Protein AF-A0AA91GM92-F1 (afdb_monomer_lite)

Foldseek 3Di:
DDDPVVVVLVVVLVVLVVLLVVLVVLLVVLVPDPDDDPVSVVSNVVSVVSNVVSVVVNVVSVVVVVVVVVVVVVVVVD

Sequence (78 aa):
MKTPKVLAFQLVFSTVVSLTILSGGTSLWLASQPKLSEYQVRVLENSTATWQTGVGAIFGLLGSKATDLLETEEQENG

Secondary structure (DSSP, 8-state):
---HHHHHHHHHHHHHHHHHHHHHHHHHHHHTSSS--HHHHHHHHHHHHHHHHHHHHHHHHHHHHHHHHHHHHHHH--

Structure (mmCIF, N/CA/C/O backbone):
data_AF-A0AA91GM92-F1
#
_entry.id   AF-A0AA91GM92-F1
#
loop_
_atom_site.group_PDB
_atom_site.id
_atom_site.type_symbol
_atom_site.label_atom_id
_atom_site.label_alt_id
_atom_site.label_comp_id
_atom_site.label_asym_id
_atom_site.label_entity_id
_atom_site.label_seq_id
_atom_site.pdbx_PDB_ins_code
_atom_site.Cartn_x
_atom_site.Cartn_y
_atom_site.Cartn_z
_atom_site.occupancy
_atom_site.B_iso_or_equiv
_atom_site.auth_seq_id
_atom_site.auth_comp_id
_atom_site.auth_asym_id
_atom_site.auth_atom_id
_atom_site.pdbx_PDB_model_num
ATOM 1 N N . MET A 1 1 ? -27.821 -4.557 14.756 1.00 48.31 1 MET A N 1
ATOM 2 C CA . MET A 1 1 ? -27.425 -3.264 14.151 1.00 48.31 1 MET A CA 1
ATOM 3 C C . MET A 1 1 ? -25.931 -3.074 14.377 1.00 48.31 1 MET A C 1
ATOM 5 O O . MET A 1 1 ? -25.520 -3.096 15.526 1.00 48.31 1 MET A O 1
ATOM 9 N N . LYS A 1 2 ? -25.108 -2.967 13.323 1.00 50.34 2 LYS A N 1
ATOM 10 C CA . LYS A 1 2 ? -23.682 -2.620 13.487 1.00 50.34 2 LYS A CA 1
ATOM 11 C C . LYS A 1 2 ? -23.585 -1.143 13.879 1.00 50.34 2 LYS A C 1
ATOM 13 O O . LYS A 1 2 ? -24.304 -0.325 13.310 1.00 50.34 2 LYS A O 1
ATOM 18 N N . THR A 1 3 ? -22.727 -0.802 14.836 1.00 67.50 3 THR A N 1
ATOM 19 C CA . THR A 1 3 ? -22.522 0.594 15.244 1.00 67.50 3 THR A CA 1
ATOM 20 C C . THR A 1 3 ? -21.842 1.381 14.108 1.00 67.50 3 THR A C 1
ATOM 22 O O . THR A 1 3 ? -21.051 0.808 13.351 1.00 67.50 3 THR A O 1
ATOM 25 N N . PRO A 1 4 ? -22.120 2.688 13.948 1.00 74.44 4 PRO A N 1
ATOM 26 C CA . PRO A 1 4 ? -21.612 3.488 12.824 1.00 74.44 4 PRO A CA 1
ATOM 27 C C . PRO A 1 4 ? -20.076 3.495 12.720 1.00 74.44 4 PRO A C 1
ATOM 29 O O . PRO A 1 4 ? -19.531 3.493 11.617 1.00 74.44 4 PRO A O 1
ATOM 32 N N . LYS A 1 5 ? -19.368 3.396 13.854 1.00 72.44 5 LYS A N 1
ATOM 33 C CA . LYS A 1 5 ? -17.898 3.280 13.910 1.00 72.44 5 LYS A CA 1
ATOM 34 C C . LYS A 1 5 ? -17.371 1.995 13.257 1.00 72.44 5 LYS A C 1
ATOM 36 O O . LYS A 1 5 ? -16.354 2.028 12.569 1.00 72.44 5 LYS A O 1
ATOM 41 N N . VAL A 1 6 ? -18.072 0.870 13.423 1.00 77.19 6 VAL A N 1
ATOM 42 C CA . VAL A 1 6 ? -17.680 -0.417 12.821 1.00 77.19 6 VAL A CA 1
ATOM 43 C C . VAL A 1 6 ? -17.824 -0.370 11.302 1.00 77.19 6 VAL A C 1
ATOM 45 O O . VAL A 1 6 ? -16.948 -0.860 10.593 1.00 77.19 6 VAL A O 1
ATOM 48 N N . LEU A 1 7 ? -18.888 0.260 10.797 1.00 85.06 7 LEU A N 1
ATOM 49 C CA . LEU A 1 7 ? -19.105 0.428 9.358 1.00 85.06 7 LEU A CA 1
ATOM 50 C C . LEU A 1 7 ? -18.035 1.325 8.722 1.00 85.06 7 LEU A C 1
ATOM 52 O O . LEU A 1 7 ? -17.493 0.973 7.677 1.00 85.06 7 LEU A O 1
ATOM 56 N N . ALA A 1 8 ? -17.679 2.433 9.381 1.00 88.25 8 ALA A N 1
ATOM 57 C CA . ALA A 1 8 ? -16.619 3.324 8.915 1.00 88.25 8 ALA A CA 1
ATOM 58 C C . ALA A 1 8 ? -15.254 2.618 8.863 1.00 88.25 8 ALA A C 1
ATOM 60 O O . ALA A 1 8 ? -14.566 2.695 7.847 1.00 88.25 8 ALA A O 1
ATOM 61 N N . PHE A 1 9 ? -14.889 1.865 9.909 1.00 89.31 9 PHE A N 1
ATOM 62 C CA . PHE A 1 9 ? -13.651 1.083 9.900 1.00 89.31 9 PHE A CA 1
ATOM 63 C C . PHE A 1 9 ? -13.638 0.043 8.775 1.00 89.31 9 PHE A C 1
ATOM 65 O O . PHE A 1 9 ? -12.650 -0.054 8.058 1.00 89.31 9 PHE A O 1
ATOM 72 N N . GLN A 1 10 ? -14.726 -0.717 8.597 1.00 90.94 10 GLN A N 1
ATOM 73 C CA . GLN A 1 10 ? -14.816 -1.723 7.532 1.00 90.94 10 GLN A CA 1
ATOM 74 C C . GLN A 1 10 ? -14.636 -1.096 6.147 1.00 90.94 10 GLN A C 1
ATOM 76 O O . GLN A 1 10 ? -13.917 -1.653 5.320 1.00 90.94 10 GLN A O 1
ATOM 81 N N . LEU A 1 11 ? -15.237 0.074 5.914 1.00 93.81 11 LEU A N 1
ATOM 82 C CA . LEU A 1 11 ? -15.107 0.803 4.657 1.00 93.81 11 LEU A CA 1
ATOM 83 C C . LEU A 1 11 ? -13.669 1.281 4.418 1.00 93.81 11 LEU A C 1
ATOM 85 O O . LEU A 1 11 ? -13.114 1.028 3.348 1.00 93.81 11 LEU A O 1
ATOM 89 N N . VAL A 1 12 ? -13.052 1.932 5.410 1.00 93.38 12 VAL A N 1
ATOM 90 C CA . VAL A 1 12 ? -11.668 2.425 5.311 1.00 93.38 12 VAL A CA 1
ATOM 91 C C . VAL A 1 12 ? -10.708 1.259 5.109 1.00 93.38 12 VAL A C 1
ATOM 93 O O . VAL A 1 12 ? -9.925 1.267 4.165 1.00 93.38 12 VAL A O 1
ATOM 96 N N . PHE A 1 13 ? -10.820 0.220 5.934 1.00 93.62 13 PHE A N 1
ATOM 97 C CA . PHE A 1 13 ? -9.977 -0.964 5.846 1.00 93.62 13 PHE A CA 1
ATOM 98 C C . PHE A 1 13 ? -10.110 -1.652 4.483 1.00 93.62 13 PHE A C 1
ATOM 100 O O . PHE A 1 13 ? -9.107 -1.906 3.823 1.00 93.62 13 PHE A O 1
ATOM 107 N N . SER A 1 14 ? -11.339 -1.884 4.011 1.00 95.81 14 SER A N 1
ATOM 108 C CA . SER A 1 14 ? -11.584 -2.489 2.696 1.00 95.81 14 SER A CA 1
ATOM 109 C C . SER A 1 14 ? -11.027 -1.638 1.553 1.00 95.81 14 SER A C 1
ATOM 111 O O . SER A 1 14 ? -10.444 -2.183 0.614 1.00 95.81 14 SER A O 1
ATOM 113 N N . THR A 1 15 ? -11.140 -0.311 1.647 1.00 96.44 15 THR A N 1
ATOM 114 C CA . THR A 1 15 ? -10.580 0.616 0.655 1.00 96.44 15 THR A CA 1
ATOM 115 C C . THR A 1 15 ? -9.056 0.529 0.624 1.00 96.44 15 THR A C 1
ATOM 117 O O . THR A 1 15 ? -8.477 0.357 -0.448 1.00 96.44 15 THR A O 1
ATOM 120 N N . VAL A 1 16 ? -8.402 0.579 1.790 1.00 95.56 16 VAL A N 1
ATOM 121 C CA . VAL A 1 16 ? -6.940 0.469 1.901 1.00 95.56 16 VAL A CA 1
ATOM 122 C C . VAL A 1 16 ? -6.462 -0.877 1.356 1.00 95.56 16 VAL A C 1
ATOM 124 O O . VAL A 1 16 ? -5.539 -0.906 0.545 1.00 95.56 16 VAL A O 1
ATOM 127 N N . VAL A 1 17 ? -7.121 -1.983 1.717 1.00 97.19 17 VAL A N 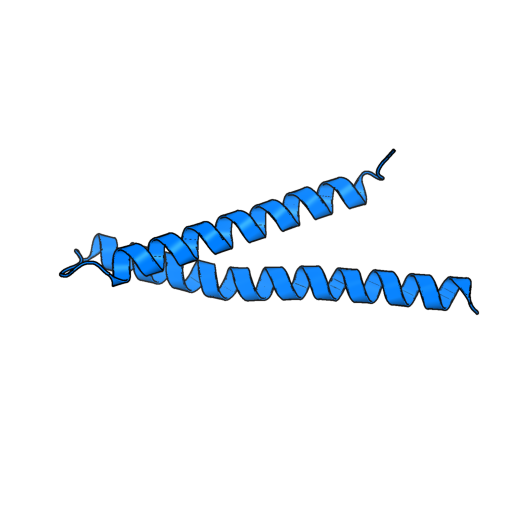1
ATOM 128 C CA . VAL A 1 17 ? -6.802 -3.322 1.195 1.00 97.19 17 VAL A CA 1
ATOM 129 C C . VAL A 1 17 ? -6.939 -3.368 -0.326 1.00 97.19 17 VAL A C 1
ATOM 131 O O . VAL A 1 17 ? -6.031 -3.842 -1.006 1.00 97.19 17 VAL A O 1
ATOM 134 N N . SER A 1 18 ? -8.031 -2.832 -0.872 1.00 97.62 18 SER A N 1
ATOM 135 C CA . SER A 1 18 ? -8.285 -2.843 -2.318 1.00 97.62 18 SER A CA 1
ATOM 136 C C . SER A 1 18 ? -7.230 -2.045 -3.084 1.00 97.62 18 SER A C 1
ATOM 138 O O . SER A 1 18 ? -6.658 -2.553 -4.046 1.00 97.62 18 SER A O 1
ATOM 140 N N . LEU A 1 19 ? -6.915 -0.826 -2.634 1.00 96.25 19 LEU A N 1
ATOM 141 C CA . LEU A 1 19 ? -5.882 0.014 -3.249 1.00 96.25 19 LEU A CA 1
ATOM 142 C C . LEU A 1 19 ? -4.492 -0.620 -3.145 1.00 96.25 19 LEU A C 1
ATOM 144 O O . LEU A 1 19 ? -3.711 -0.568 -4.097 1.00 96.25 19 LEU A O 1
ATOM 148 N N . THR A 1 20 ? -4.196 -1.265 -2.016 1.00 97.31 20 THR A N 1
ATOM 149 C CA . THR A 1 20 ? -2.934 -1.983 -1.817 1.00 97.31 20 THR A CA 1
ATOM 150 C C . THR A 1 20 ? -2.829 -3.132 -2.815 1.00 97.31 20 THR A C 1
ATOM 152 O O . THR A 1 20 ? -1.915 -3.144 -3.628 1.00 97.31 20 THR A O 1
ATOM 155 N N . ILE A 1 21 ? -3.798 -4.048 -2.857 1.00 97.44 21 ILE A N 1
ATOM 156 C CA . ILE A 1 21 ? -3.755 -5.204 -3.768 1.00 97.44 21 ILE A CA 1
ATOM 157 C C . ILE A 1 21 ? -3.690 -4.765 -5.235 1.00 97.44 21 ILE A C 1
ATOM 159 O O . ILE A 1 21 ? -2.886 -5.302 -5.995 1.00 97.44 21 ILE A O 1
ATOM 163 N N . LEU A 1 22 ? -4.493 -3.774 -5.635 1.00 97.19 22 LEU A N 1
ATOM 164 C CA . LEU A 1 22 ? -4.490 -3.270 -7.009 1.00 97.19 22 LEU A CA 1
ATOM 165 C C . LEU A 1 22 ? -3.146 -2.638 -7.389 1.00 97.19 22 LEU A C 1
ATOM 167 O O . LEU A 1 22 ? -2.649 -2.893 -8.487 1.00 97.19 22 LEU A O 1
ATOM 171 N N . SER A 1 23 ? -2.535 -1.855 -6.497 1.00 94.75 23 SER A N 1
ATOM 172 C CA . SER A 1 23 ? -1.218 -1.258 -6.751 1.00 94.75 23 SER A CA 1
ATOM 173 C C . SER A 1 23 ? -0.115 -2.319 -6.822 1.00 94.75 23 SER A C 1
ATOM 175 O O . SER A 1 23 ? 0.650 -2.325 -7.783 1.00 94.75 23 SER A O 1
ATOM 177 N N . GLY A 1 24 ? -0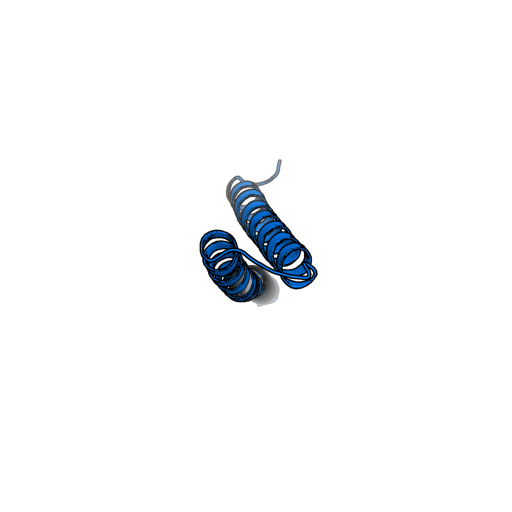.099 -3.294 -5.909 1.00 96.12 24 GLY A N 1
ATOM 178 C CA . GLY A 1 24 ? 0.842 -4.418 -5.954 1.00 96.12 24 GLY A CA 1
ATOM 179 C C . GLY A 1 24 ? 0.689 -5.280 -7.210 1.00 96.12 24 GLY A C 1
ATOM 180 O O . GLY A 1 24 ? 1.680 -5.614 -7.858 1.00 96.12 24 GLY A O 1
ATOM 181 N N . GLY A 1 25 ? -0.551 -5.585 -7.604 1.00 96.00 25 GLY A N 1
ATOM 182 C CA . GLY A 1 25 ? -0.848 -6.319 -8.835 1.00 96.00 25 GLY A CA 1
ATOM 183 C C . GLY A 1 25 ? -0.419 -5.555 -10.090 1.00 96.00 25 GLY A C 1
ATOM 184 O O . GLY A 1 25 ? 0.188 -6.137 -10.988 1.00 96.00 25 GLY A O 1
ATOM 185 N N . THR A 1 26 ? -0.660 -4.241 -10.123 1.00 94.88 26 THR A N 1
ATOM 186 C CA . THR A 1 26 ? -0.211 -3.360 -11.213 1.00 94.88 26 THR A CA 1
ATOM 187 C C . THR A 1 26 ? 1.312 -3.347 -11.312 1.00 94.88 26 THR A C 1
ATOM 189 O O . THR A 1 26 ? 1.852 -3.512 -12.407 1.00 94.88 26 THR A O 1
ATOM 192 N N . SER A 1 27 ? 2.009 -3.233 -10.178 1.00 94.44 27 SER A N 1
ATOM 193 C CA . SER A 1 27 ? 3.468 -3.321 -10.129 1.00 94.44 27 SER A CA 1
ATOM 194 C C . SER A 1 27 ? 3.987 -4.662 -10.638 1.00 94.44 27 SER A C 1
ATOM 196 O O . SER A 1 27 ? 4.887 -4.683 -11.472 1.00 94.44 27 SER A O 1
ATOM 198 N N . LEU A 1 28 ? 3.411 -5.780 -10.188 1.00 96.06 28 LEU A N 1
ATOM 199 C CA . LEU A 1 28 ? 3.836 -7.116 -10.610 1.00 96.06 28 LEU A CA 1
ATOM 200 C C . LEU A 1 28 ? 3.638 -7.322 -12.118 1.00 96.06 28 LEU A C 1
ATOM 202 O O . LEU A 1 28 ? 4.508 -7.867 -12.802 1.00 96.06 28 LEU A O 1
ATOM 206 N N . TRP A 1 29 ? 2.506 -6.853 -12.645 1.00 95.81 29 TRP A N 1
ATOM 207 C CA . TRP A 1 29 ? 2.198 -6.940 -14.067 1.00 95.81 29 TRP A CA 1
ATOM 208 C C . TRP A 1 29 ? 3.156 -6.101 -14.921 1.00 95.81 29 TRP A C 1
ATOM 210 O O . TRP A 1 29 ? 3.670 -6.601 -15.924 1.00 95.81 29 TRP A O 1
ATOM 220 N N . LEU A 1 30 ? 3.441 -4.860 -14.511 1.00 93.88 30 LEU A N 1
ATOM 221 C CA . LEU A 1 30 ? 4.410 -3.987 -15.183 1.00 93.88 30 LEU A CA 1
ATOM 222 C C . LEU A 1 30 ? 5.831 -4.555 -15.101 1.00 93.88 30 LEU A C 1
ATOM 224 O O . LEU A 1 30 ? 6.525 -4.599 -16.112 1.00 93.88 30 LEU A O 1
ATOM 228 N N . ALA A 1 31 ? 6.249 -5.060 -13.940 1.00 92.19 31 ALA A N 1
ATOM 229 C CA . ALA A 1 31 ? 7.566 -5.671 -13.754 1.00 92.19 31 ALA A CA 1
ATOM 230 C C . ALA A 1 31 ? 7.781 -6.928 -14.618 1.00 92.19 31 ALA A C 1
ATOM 232 O O . ALA A 1 31 ? 8.919 -7.294 -14.894 1.00 92.19 31 ALA A O 1
ATOM 233 N N . SER A 1 32 ? 6.698 -7.569 -15.067 1.00 94.31 32 SER A N 1
ATOM 234 C CA . SER A 1 32 ? 6.747 -8.744 -15.947 1.00 94.31 32 SER A CA 1
ATOM 235 C C . SER A 1 32 ? 6.848 -8.390 -17.438 1.00 94.31 32 SER A C 1
ATOM 237 O O . SER A 1 32 ? 6.979 -9.287 -18.271 1.00 94.31 32 SER A O 1
ATOM 239 N N . GLN A 1 33 ? 6.761 -7.108 -17.809 1.00 93.31 33 GLN A N 1
ATOM 240 C CA . GLN A 1 33 ? 6.870 -6.685 -19.205 1.00 93.31 33 GLN A CA 1
ATOM 241 C C . GLN A 1 33 ? 8.339 -6.672 -19.662 1.00 93.31 33 GLN A C 1
ATOM 2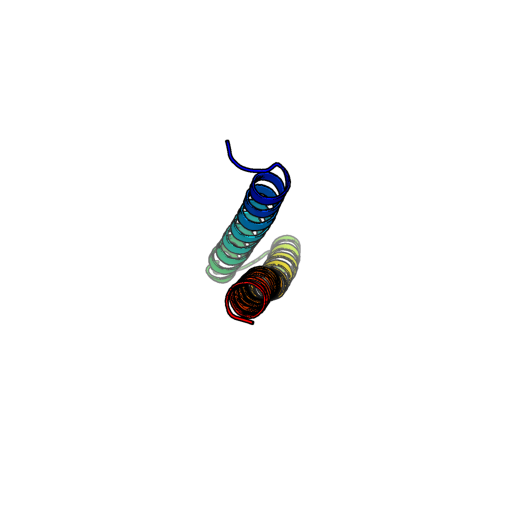43 O O . GLN A 1 33 ? 9.209 -6.206 -18.929 1.00 93.31 33 GLN A O 1
ATOM 248 N N . PRO A 1 34 ? 8.641 -7.100 -20.901 1.00 89.44 34 PRO A N 1
ATOM 249 C CA . PRO A 1 34 ? 10.016 -7.188 -21.404 1.00 89.44 34 PRO A CA 1
ATOM 250 C C . PRO A 1 34 ? 10.697 -5.823 -21.582 1.00 89.44 34 PRO A C 1
ATOM 252 O O . PRO A 1 34 ? 11.923 -5.732 -21.590 1.00 89.44 34 PRO A O 1
ATOM 255 N N . LYS A 1 35 ? 9.914 -4.753 -21.753 1.00 92.12 35 LYS A N 1
ATOM 256 C CA . LYS A 1 35 ? 10.398 -3.376 -21.831 1.00 92.12 35 LYS A CA 1
ATOM 257 C C . LYS A 1 35 ? 9.286 -2.428 -21.408 1.00 92.12 35 LYS A C 1
ATOM 259 O O . LYS A 1 35 ? 8.165 -2.542 -21.895 1.00 92.12 35 LYS A O 1
ATOM 264 N N . LEU A 1 36 ? 9.616 -1.476 -20.544 1.00 91.75 36 LEU A N 1
ATOM 265 C CA . LEU A 1 36 ? 8.695 -0.443 -20.078 1.00 91.75 36 LEU A CA 1
ATOM 266 C C . LEU A 1 36 ? 9.032 0.895 -20.735 1.00 91.75 36 LEU A C 1
ATOM 268 O O . LEU A 1 36 ? 10.202 1.227 -20.930 1.00 91.75 36 LEU A O 1
ATOM 272 N N . SER A 1 37 ? 8.005 1.672 -21.074 1.00 94.06 37 SER A N 1
ATOM 273 C CA . SER A 1 37 ? 8.183 3.089 -21.406 1.00 94.06 37 SER A CA 1
ATOM 274 C C . SER A 1 37 ? 8.484 3.908 -20.145 1.00 94.06 37 SER A C 1
ATOM 276 O O . SER A 1 37 ? 8.140 3.499 -19.039 1.00 94.06 37 SER A O 1
ATOM 278 N N . GLU A 1 38 ? 9.057 5.106 -20.285 1.00 94.81 38 GLU A N 1
ATOM 279 C CA . GLU A 1 38 ? 9.325 5.996 -19.138 1.00 94.81 38 GLU A CA 1
ATOM 280 C C . GLU A 1 38 ? 8.065 6.335 -18.326 1.00 94.81 38 GLU A C 1
ATOM 282 O O . GLU A 1 38 ? 8.112 6.518 -17.109 1.00 94.81 38 GLU A O 1
ATOM 287 N N . TYR A 1 39 ? 6.906 6.414 -18.986 1.00 94.62 39 TYR A N 1
ATOM 288 C CA . TYR A 1 39 ? 5.635 6.603 -18.292 1.00 94.62 39 TYR A CA 1
ATOM 289 C C . TYR A 1 39 ? 5.269 5.373 -17.454 1.00 94.62 39 TYR A C 1
ATOM 291 O O . TYR A 1 39 ? 4.895 5.504 -16.292 1.00 94.62 39 TYR A O 1
ATOM 299 N N . GLN A 1 40 ? 5.427 4.177 -18.020 1.00 94.06 40 GLN A N 1
ATOM 300 C CA . GLN A 1 40 ? 5.162 2.926 -17.317 1.00 94.06 40 GLN A CA 1
ATOM 301 C C . GLN A 1 40 ? 6.123 2.693 -16.146 1.00 94.06 40 GLN A C 1
ATOM 303 O O . GLN A 1 40 ? 5.694 2.162 -15.127 1.00 94.06 40 GLN A O 1
ATOM 308 N N . VAL A 1 41 ? 7.381 3.136 -16.251 1.00 96.50 41 VAL A N 1
ATOM 309 C CA . VAL A 1 41 ? 8.340 3.115 -15.134 1.00 96.50 41 VAL A CA 1
ATOM 310 C C . VAL A 1 41 ? 7.843 3.985 -13.979 1.00 96.50 41 VAL A C 1
ATOM 312 O O . VAL A 1 41 ? 7.766 3.503 -12.854 1.00 96.50 41 VAL A O 1
ATOM 315 N N . ARG A 1 42 ? 7.383 5.214 -14.250 1.00 96.06 42 ARG A N 1
ATOM 316 C CA . ARG A 1 42 ? 6.791 6.075 -13.208 1.00 96.06 42 ARG A CA 1
ATOM 317 C C . ARG A 1 42 ? 5.549 5.457 -12.567 1.00 96.06 42 ARG A C 1
ATOM 319 O O . ARG A 1 42 ? 5.360 5.555 -11.357 1.00 96.06 42 ARG A O 1
ATOM 326 N N . VAL A 1 43 ? 4.697 4.808 -13.362 1.00 95.50 43 VAL A N 1
ATOM 327 C CA . VAL A 1 43 ? 3.527 4.088 -12.833 1.00 95.50 43 VAL A CA 1
ATOM 328 C C . VAL A 1 43 ? 3.960 2.911 -11.957 1.00 95.50 43 VAL A C 1
ATOM 330 O O . VAL A 1 43 ? 3.374 2.719 -10.892 1.00 95.50 43 VAL A O 1
ATOM 333 N N . LEU A 1 44 ? 4.983 2.155 -12.361 1.00 96.25 44 LEU A N 1
ATOM 334 C CA . LEU A 1 44 ? 5.544 1.050 -11.582 1.00 96.25 44 LEU A CA 1
ATOM 335 C C . LEU A 1 44 ? 6.117 1.540 -10.244 1.00 96.25 44 LEU A C 1
ATOM 337 O O . LEU A 1 44 ? 5.816 0.950 -9.207 1.00 96.25 44 LEU A O 1
ATOM 341 N N . GLU A 1 45 ? 6.893 2.623 -10.240 1.00 96.94 45 GLU A N 1
ATOM 342 C CA . GLU A 1 45 ? 7.458 3.220 -9.022 1.00 96.94 45 GLU A CA 1
ATOM 343 C C . GLU A 1 45 ? 6.355 3.686 -8.066 1.00 96.94 45 GLU A C 1
ATOM 345 O O . GLU A 1 45 ? 6.329 3.279 -6.902 1.00 96.94 45 GLU A O 1
ATOM 350 N N . ASN A 1 46 ? 5.383 4.451 -8.571 1.00 97.00 46 ASN A N 1
ATOM 351 C CA . ASN A 1 46 ? 4.260 4.941 -7.771 1.00 97.00 46 ASN A CA 1
ATOM 352 C C . ASN A 1 46 ? 3.400 3.798 -7.221 1.00 97.00 46 ASN A C 1
ATOM 35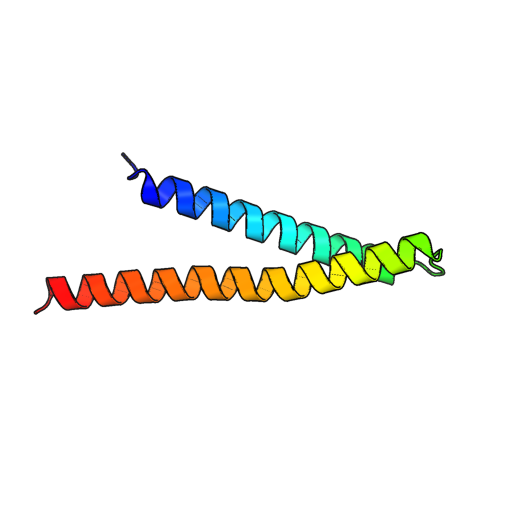4 O O . ASN A 1 46 ? 2.998 3.823 -6.055 1.00 97.00 46 ASN A O 1
ATOM 358 N N . SER A 1 47 ? 3.126 2.782 -8.041 1.00 95.00 47 SER A N 1
ATOM 359 C CA . SER A 1 47 ? 2.344 1.613 -7.626 1.00 95.00 47 SER A CA 1
ATOM 360 C C . SER A 1 47 ? 3.098 0.793 -6.579 1.00 95.00 47 SER A C 1
ATOM 362 O O . SER A 1 47 ? 2.504 0.344 -5.604 1.00 95.00 47 SER A O 1
ATOM 364 N N . THR A 1 48 ? 4.423 0.682 -6.702 1.00 96.06 48 THR A N 1
ATOM 365 C CA . THR A 1 48 ? 5.266 -0.038 -5.736 1.00 96.06 48 THR A CA 1
ATOM 366 C C . THR A 1 48 ? 5.346 0.702 -4.404 1.00 96.06 48 THR A C 1
ATOM 368 O O . THR A 1 48 ? 5.195 0.085 -3.349 1.00 96.06 48 THR A O 1
ATOM 371 N N . ALA A 1 49 ? 5.503 2.027 -4.433 1.00 97.38 49 ALA A N 1
ATOM 372 C CA . ALA A 1 49 ? 5.466 2.857 -3.232 1.00 97.38 49 ALA A CA 1
ATOM 373 C C . ALA A 1 49 ? 4.089 2.804 -2.544 1.00 97.38 49 ALA A C 1
ATOM 375 O O . ALA A 1 49 ? 4.004 2.696 -1.317 1.00 97.38 49 ALA A O 1
ATOM 376 N N . THR A 1 50 ? 3.006 2.817 -3.330 1.00 95.62 50 THR A N 1
ATOM 377 C CA . THR A 1 50 ? 1.629 2.684 -2.823 1.00 95.62 50 THR A CA 1
ATOM 378 C C . THR A 1 50 ? 1.406 1.314 -2.191 1.00 95.62 50 THR A C 1
ATOM 380 O O . THR A 1 50 ? 0.843 1.242 -1.103 1.00 95.62 50 THR A O 1
ATOM 383 N N . TRP A 1 51 ? 1.900 0.241 -2.813 1.00 96.31 51 TRP A N 1
ATOM 384 C CA . TRP A 1 51 ? 1.867 -1.109 -2.251 1.00 96.31 51 TRP A CA 1
ATOM 385 C C . TRP A 1 51 ? 2.572 -1.167 -0.892 1.00 96.31 51 TRP A C 1
ATOM 387 O O . TRP A 1 51 ? 1.974 -1.595 0.093 1.00 96.31 51 TRP A O 1
ATOM 397 N N . GLN A 1 52 ? 3.816 -0.686 -0.812 1.00 97.00 52 GLN A N 1
ATOM 398 C CA . GLN A 1 52 ? 4.600 -0.700 0.429 1.00 97.00 52 GLN A CA 1
ATOM 399 C C . GLN A 1 52 ? 3.920 0.101 1.546 1.00 97.00 52 GLN A C 1
ATOM 401 O O . GLN A 1 52 ? 3.784 -0.383 2.671 1.00 97.00 52 GLN A O 1
ATOM 406 N N . THR A 1 53 ? 3.437 1.301 1.220 1.00 97.25 53 THR A N 1
ATOM 407 C CA . THR A 1 53 ? 2.707 2.162 2.163 1.00 97.25 53 THR A CA 1
ATOM 408 C C . THR A 1 53 ? 1.399 1.508 2.610 1.00 97.25 53 THR A C 1
ATOM 410 O O . THR A 1 53 ? 1.075 1.494 3.797 1.00 97.25 53 THR A O 1
ATOM 413 N N . GLY A 1 54 ? 0.661 0.925 1.665 1.00 95.69 54 GLY A N 1
ATOM 414 C CA . GLY A 1 54 ? -0.607 0.249 1.895 1.00 95.69 54 GLY A CA 1
ATOM 415 C C . GLY A 1 54 ? -0.477 -0.957 2.821 1.00 95.69 54 GLY A C 1
ATOM 416 O O . GLY A 1 54 ? -1.257 -1.085 3.763 1.00 95.69 54 GLY A O 1
ATOM 417 N N . VAL A 1 55 ? 0.558 -1.786 2.641 1.00 96.38 55 VAL A N 1
ATOM 418 C CA . VAL A 1 55 ? 0.866 -2.900 3.553 1.00 96.38 55 VAL A CA 1
ATOM 419 C C . VAL A 1 55 ? 1.062 -2.391 4.984 1.00 96.38 55 VAL A C 1
ATOM 421 O O . VAL A 1 55 ? 0.441 -2.918 5.908 1.00 96.38 55 VAL A O 1
ATOM 424 N N . GLY A 1 56 ? 1.851 -1.328 5.173 1.00 95.62 56 GLY A N 1
ATOM 425 C CA . GLY A 1 56 ? 2.036 -0.705 6.487 1.00 95.62 56 GLY A CA 1
ATOM 426 C C . GLY A 1 56 ? 0.724 -0.196 7.093 1.00 95.62 56 GLY A C 1
ATOM 427 O O . GLY A 1 56 ? 0.439 -0.458 8.262 1.00 95.62 56 GLY A O 1
ATOM 428 N N . ALA A 1 57 ? -0.117 0.462 6.292 1.00 96.19 57 ALA A N 1
ATOM 429 C CA . ALA A 1 57 ? -1.420 0.955 6.732 1.00 96.19 57 ALA A CA 1
ATOM 430 C C . ALA A 1 57 ? -2.378 -0.179 7.144 1.00 96.19 57 ALA A C 1
ATOM 432 O O . ALA A 1 57 ? -3.074 -0.047 8.150 1.00 96.19 57 ALA A O 1
ATOM 433 N N . ILE A 1 58 ? -2.394 -1.307 6.424 1.00 96.19 58 ILE A N 1
ATOM 434 C CA . ILE A 1 58 ? -3.201 -2.489 6.777 1.00 96.19 58 ILE A CA 1
ATOM 435 C C . ILE A 1 58 ? -2.792 -3.017 8.154 1.00 96.19 58 ILE A C 1
ATOM 437 O O . ILE A 1 58 ? -3.654 -3.202 9.014 1.00 96.19 58 ILE A O 1
ATOM 441 N N . PHE A 1 59 ? -1.491 -3.223 8.383 1.00 94.94 59 PHE A N 1
ATOM 442 C CA . PHE A 1 59 ? -0.999 -3.703 9.676 1.00 94.94 59 PHE A CA 1
ATOM 443 C C . PHE A 1 59 ? -1.229 -2.687 10.800 1.00 94.94 59 PHE A C 1
ATOM 445 O O . PHE A 1 59 ? -1.617 -3.089 11.894 1.00 94.94 59 PHE A O 1
ATOM 452 N N . GLY A 1 60 ? -1.082 -1.386 10.534 1.00 94.06 60 GLY A N 1
ATOM 453 C CA . GLY A 1 60 ? -1.395 -0.333 11.502 1.00 94.06 60 GLY A CA 1
ATOM 454 C C . GLY A 1 60 ? -2.875 -0.312 11.904 1.00 94.06 60 GLY A C 1
ATOM 455 O O . GLY A 1 60 ? -3.194 -0.242 13.091 1.00 94.06 60 GLY A O 1
ATOM 456 N N . LEU A 1 61 ? -3.786 -0.448 10.934 1.00 92.50 61 LEU A N 1
ATOM 457 C CA . LEU A 1 61 ? -5.229 -0.515 11.188 1.00 92.50 61 LEU A CA 1
ATOM 458 C C . LEU A 1 61 ? -5.625 -1.780 11.961 1.00 92.50 61 LEU A C 1
ATOM 460 O O . LEU A 1 61 ? -6.457 -1.701 12.862 1.00 92.50 61 LEU A O 1
ATOM 464 N N . LEU A 1 62 ? -5.045 -2.938 11.628 1.00 91.81 62 LEU A N 1
ATOM 465 C CA . LEU A 1 62 ? -5.285 -4.183 12.368 1.00 91.81 62 LEU A CA 1
ATOM 466 C C . LEU A 1 62 ? -4.734 -4.107 13.794 1.00 91.81 62 LEU A C 1
ATOM 468 O O . LEU A 1 62 ? -5.430 -4.502 14.726 1.00 91.81 62 LEU A O 1
ATOM 472 N N . GLY A 1 63 ? -3.527 -3.560 13.964 1.00 90.50 63 GLY A N 1
ATOM 473 C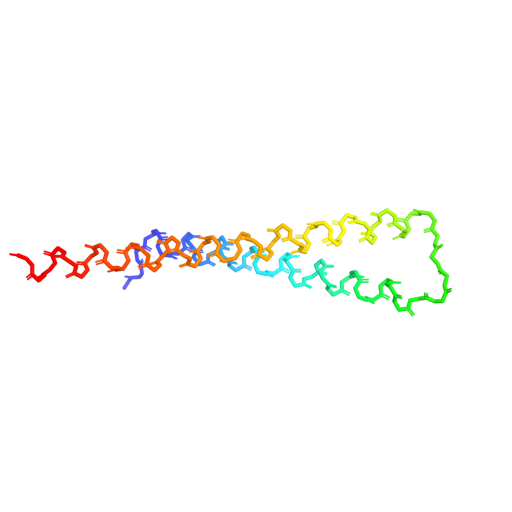 CA . GLY A 1 63 ? -2.897 -3.365 15.269 1.00 90.50 63 GLY A CA 1
ATOM 474 C C . GLY A 1 63 ? -3.737 -2.476 16.182 1.00 90.50 63 GLY A C 1
ATOM 475 O O . GLY A 1 63 ? -4.052 -2.884 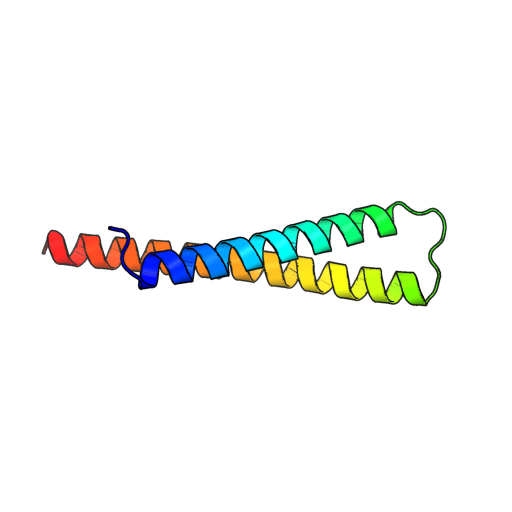17.293 1.00 90.50 63 GLY A O 1
ATOM 476 N N . SER A 1 64 ? -4.201 -1.325 15.683 1.00 88.00 64 SER A N 1
ATOM 477 C CA . SER A 1 64 ? -5.092 -0.435 16.441 1.00 88.00 64 SER A CA 1
ATOM 478 C C . SER A 1 64 ? -6.366 -1.145 16.902 1.00 88.00 64 SER A C 1
ATOM 480 O O . SER A 1 64 ? -6.770 -0.980 18.046 1.00 88.00 64 SER A O 1
ATOM 482 N N . LYS A 1 65 ? -6.976 -1.986 16.057 1.00 86.31 65 LYS A N 1
ATOM 483 C CA . LYS A 1 65 ? -8.168 -2.742 16.463 1.00 86.31 65 LYS A CA 1
ATOM 484 C C . LYS A 1 65 ? -7.878 -3.857 17.454 1.00 86.31 65 LYS A C 1
ATOM 486 O O . LYS A 1 65 ? -8.749 -4.151 18.261 1.00 86.31 65 LYS A O 1
ATOM 491 N N . ALA A 1 66 ? -6.707 -4.483 17.389 1.00 86.06 66 ALA A N 1
ATOM 492 C CA . ALA A 1 66 ? -6.302 -5.469 18.384 1.00 86.06 66 ALA A CA 1
ATOM 493 C C . ALA A 1 66 ? -6.092 -4.813 19.758 1.00 86.06 66 ALA A C 1
ATOM 495 O O . ALA A 1 66 ? -6.553 -5.356 20.758 1.00 86.06 66 ALA A O 1
ATOM 496 N N . THR A 1 67 ? -5.471 -3.629 19.799 1.00 87.44 67 THR A N 1
ATOM 497 C CA . THR A 1 67 ? -5.320 -2.839 21.030 1.00 87.44 67 THR A CA 1
ATOM 498 C C . THR A 1 67 ? -6.673 -2.414 21.601 1.00 87.44 67 THR A C 1
ATOM 500 O O . THR A 1 67 ? -6.917 -2.677 22.772 1.00 87.44 67 THR A O 1
ATOM 503 N N . ASP A 1 68 ? -7.586 -1.876 20.779 1.00 85.31 68 ASP A N 1
ATOM 504 C CA . ASP A 1 68 ? -8.945 -1.509 21.222 1.00 85.31 68 ASP A CA 1
ATOM 505 C C . ASP A 1 68 ? -9.686 -2.697 21.873 1.00 85.31 68 ASP A C 1
ATOM 507 O O . ASP A 1 68 ? -10.424 -2.532 22.847 1.00 85.31 68 ASP A O 1
ATOM 511 N N . LEU A 1 69 ? -9.528 -3.905 21.314 1.00 83.25 69 LEU A N 1
ATOM 512 C CA . LEU A 1 69 ? -10.161 -5.115 21.843 1.00 83.25 69 LEU A CA 1
ATOM 513 C C . LEU A 1 69 ? -9.556 -5.532 23.186 1.00 83.25 69 LEU A C 1
ATOM 515 O O . LEU A 1 69 ? -10.311 -5.837 24.103 1.00 83.25 69 LEU A O 1
ATOM 519 N N . LEU A 1 70 ? -8.227 -5.498 23.315 1.00 85.31 70 LEU A N 1
ATOM 520 C CA . LEU A 1 70 ? -7.542 -5.804 24.575 1.00 85.31 70 LEU A CA 1
ATOM 521 C C . LEU A 1 70 ? -7.920 -4.819 25.688 1.00 85.31 70 LEU A C 1
ATOM 523 O O . LEU A 1 70 ? -8.252 -5.252 26.785 1.00 85.31 70 LEU A O 1
ATOM 527 N N . GLU A 1 71 ? -7.947 -3.514 25.400 1.00 84.81 71 GLU A N 1
ATOM 528 C CA . GLU A 1 71 ? -8.371 -2.495 26.373 1.00 84.81 71 GLU A CA 1
ATOM 529 C C . GLU A 1 71 ? -9.825 -2.705 26.827 1.00 84.81 71 GLU A C 1
ATOM 531 O O . GLU A 1 71 ? -10.162 -2.462 27.986 1.00 84.81 71 GLU A O 1
ATOM 536 N N . THR A 1 72 ? -10.694 -3.184 25.930 1.00 80.81 72 THR A N 1
ATOM 537 C CA . THR A 1 72 ? -12.085 -3.518 26.272 1.00 80.81 72 THR A CA 1
ATOM 538 C C . THR A 1 72 ? -12.154 -4.740 27.199 1.00 80.81 72 THR A C 1
ATOM 540 O O . THR A 1 72 ? -12.902 -4.714 28.174 1.00 80.81 72 THR A O 1
ATOM 543 N N . GLU A 1 73 ? -11.358 -5.786 26.944 1.00 76.56 73 GLU A N 1
ATOM 544 C CA . GLU A 1 73 ? -11.307 -6.989 27.795 1.00 76.56 73 GLU A CA 1
ATOM 545 C C . GLU A 1 73 ? -10.708 -6.719 29.187 1.00 76.56 73 GLU A C 1
ATOM 547 O O . GLU A 1 73 ? -11.153 -7.314 30.171 1.00 76.56 73 GLU A O 1
ATOM 552 N N . GLU A 1 74 ? -9.727 -5.817 29.295 1.00 76.31 74 GLU A N 1
ATOM 553 C CA . GLU A 1 74 ? -9.158 -5.403 30.585 1.00 76.31 74 GLU A CA 1
ATOM 554 C C . GLU A 1 74 ? -10.161 -4.614 31.439 1.00 76.31 74 GLU A C 1
ATOM 556 O O . GLU A 1 74 ? -10.174 -4.774 32.658 1.00 76.31 74 GLU A O 1
ATOM 561 N N . GLN A 1 75 ? -11.033 -3.802 30.826 1.00 68.19 75 GLN A N 1
ATOM 562 C CA . GLN A 1 75 ? -12.073 -3.068 31.558 1.00 68.19 75 GLN A CA 1
ATOM 563 C C . GLN A 1 75 ? -13.259 -3.935 31.998 1.00 68.19 75 GLN A C 1
ATOM 565 O O . GLN A 1 75 ? -13.896 -3.605 32.995 1.00 68.19 75 GLN A O 1
ATOM 570 N N . GLU A 1 76 ? -13.585 -5.017 31.284 1.00 66.06 76 GLU A N 1
ATOM 571 C CA . GLU A 1 76 ? -14.678 -5.923 31.677 1.00 66.06 76 GLU A CA 1
ATOM 572 C C . GLU A 1 76 ? -14.279 -6.913 32.790 1.00 66.06 76 GLU A C 1
ATOM 574 O O . GLU A 1 76 ? -15.154 -7.397 33.509 1.00 66.06 76 GLU A O 1
ATOM 579 N N . ASN A 1 77 ? -12.981 -7.206 32.956 1.00 64.94 77 ASN A N 1
ATOM 580 C CA . ASN A 1 77 ? -12.461 -8.178 33.932 1.00 64.94 77 ASN A CA 1
ATOM 581 C C . ASN A 1 77 ? -11.792 -7.556 35.181 1.00 64.94 77 ASN A C 1
ATOM 583 O O . ASN A 1 77 ? -11.286 -8.309 36.020 1.00 64.94 77 ASN A O 1
ATOM 587 N N . GLY A 1 78 ? -11.756 -6.224 35.297 1.00 51.41 78 GLY A N 1
ATOM 588 C CA . GLY A 1 78 ? -11.209 -5.481 36.446 1.00 51.41 78 GLY A CA 1
ATOM 589 C C . GLY A 1 78 ? -12.285 -4.958 37.388 1.00 51.41 78 GLY A C 1
ATOM 590 O O . GLY A 1 78 ? -12.053 -5.014 38.617 1.00 51.41 78 GLY A O 1
#

pLDDT: mean 89.17, std 11.24, range [48.31, 97.62]

Radius of gyration: 17.93 Å; chains: 1; bounding box: 38×15×58 Å